Protein AF-E3M8N8-F1 (afdb_monomer_lite)

Foldseek 3Di:
DVVLVVLVVVDADLQLQVLLVVCVPPPLCVLCVCLQADDDDCPDPVVVVSQVSLVVNLQVNNVSNVHDDDDSVVSCVSNVHFGSVLVSLLSNLLVVVCPVVVVDDDPPVVQAWDADPDLQQRQQIDGRHPDCDHSCNVNNVVSCVLSVRPNDDDDSVRVSVSSVVRDDRD

Structure (mmCIF, N/CA/C/O backbone):
data_AF-E3M8N8-F1
#
_entry.id   AF-E3M8N8-F1
#
loop_
_atom_site.group_PDB
_atom_site.id
_atom_site.type_symbol
_atom_site.label_atom_id
_atom_site.label_alt_id
_atom_site.label_comp_id
_atom_site.label_asym_id
_atom_site.label_entity_id
_atom_site.label_seq_id
_atom_site.pdbx_PDB_ins_code
_atom_site.Cartn_x
_atom_site.Cartn_y
_atom_site.Cartn_z
_atom_site.occupancy
_atom_site.B_iso_or_equiv
_atom_site.auth_seq_id
_atom_site.auth_comp_id
_atom_site.auth_asym_id
_atom_site.auth_atom_id
_atom_site.pdbx_PDB_model_num
ATOM 1 N N . MET A 1 1 ? -17.623 12.405 7.135 1.00 52.00 1 MET A N 1
ATOM 2 C CA . MET A 1 1 ? -18.170 11.055 6.854 1.00 52.00 1 MET A CA 1
ATOM 3 C C . MET A 1 1 ? -19.273 10.718 7.848 1.00 52.00 1 MET A C 1
ATOM 5 O O . MET A 1 1 ? -18.977 10.531 9.023 1.00 52.00 1 MET A O 1
ATOM 9 N N . LYS A 1 2 ? -20.533 10.664 7.396 1.00 52.84 2 LYS A N 1
ATOM 10 C CA . LYS A 1 2 ? -21.707 10.352 8.237 1.00 52.84 2 LYS A CA 1
ATOM 11 C C . LYS A 1 2 ? -21.705 8.902 8.779 1.00 52.84 2 LYS A C 1
ATOM 13 O O . LYS A 1 2 ? -22.273 8.657 9.834 1.00 52.84 2 LYS A O 1
ATOM 18 N N . ASN A 1 3 ? -20.964 7.989 8.144 1.00 62.12 3 ASN A N 1
ATOM 19 C CA . ASN A 1 3 ? -20.987 6.554 8.469 1.00 62.12 3 ASN A CA 1
ATOM 20 C C . ASN A 1 3 ? -20.209 6.177 9.744 1.00 62.12 3 ASN A C 1
ATOM 22 O O . ASN A 1 3 ? -20.558 5.218 10.426 1.00 62.12 3 ASN A O 1
ATOM 26 N N . LEU A 1 4 ? -19.168 6.934 10.117 1.00 76.50 4 LEU A N 1
ATOM 27 C CA . LEU A 1 4 ? -18.311 6.575 11.257 1.00 76.50 4 LEU A CA 1
ATOM 28 C C . LEU A 1 4 ? -19.055 6.657 12.595 1.00 76.50 4 LEU A C 1
ATOM 30 O O . LEU A 1 4 ? -18.896 5.814 13.475 1.00 76.50 4 LEU A O 1
ATOM 34 N N . SER A 1 5 ? -19.864 7.704 12.752 1.00 76.44 5 SER A N 1
ATOM 35 C CA . SER A 1 5 ? -20.684 7.900 13.943 1.00 76.44 5 SER A CA 1
ATOM 36 C C . SER A 1 5 ? -21.809 6.876 14.021 1.00 76.44 5 SER A C 1
ATOM 38 O O . SER A 1 5 ? -22.163 6.491 15.127 1.00 76.44 5 SER A O 1
ATOM 40 N N . GLN A 1 6 ? -22.336 6.410 12.886 1.00 84.31 6 GLN A N 1
ATOM 41 C CA . GLN A 1 6 ? -23.338 5.348 12.847 1.00 84.31 6 GLN A CA 1
ATOM 42 C C . GLN A 1 6 ? -22.754 4.018 13.325 1.00 84.31 6 GLN A C 1
ATOM 44 O O . GLN A 1 6 ? -23.312 3.443 14.247 1.00 84.31 6 GLN A O 1
ATOM 49 N N . ILE A 1 7 ? -21.581 3.600 12.829 1.00 87.12 7 ILE A N 1
ATOM 50 C CA . ILE A 1 7 ? -20.910 2.367 13.296 1.00 87.12 7 ILE A CA 1
ATOM 51 C C . ILE A 1 7 ? -20.707 2.402 14.815 1.00 87.12 7 ILE A C 1
ATOM 53 O O . ILE A 1 7 ? -21.048 1.460 15.525 1.00 87.12 7 ILE A O 1
ATOM 57 N N . LEU A 1 8 ? -20.204 3.521 15.338 1.00 87.12 8 LEU A N 1
ATOM 58 C CA . LEU A 1 8 ? -20.023 3.680 16.779 1.00 87.12 8 LEU A CA 1
ATOM 59 C C . LEU A 1 8 ? -21.363 3.761 17.537 1.00 87.12 8 LEU A C 1
ATOM 61 O O . LEU A 1 8 ? -21.421 3.433 18.715 1.00 87.12 8 LEU A O 1
ATOM 65 N N . LYS A 1 9 ? -22.465 4.196 16.934 1.00 88.12 9 LYS A N 1
ATOM 66 C CA . LYS A 1 9 ? -23.778 4.154 17.600 1.00 88.12 9 LYS A CA 1
ATOM 67 C C . LYS A 1 9 ? -24.372 2.744 17.607 1.00 88.12 9 LYS A C 1
ATOM 69 O O . LYS A 1 9 ? -24.988 2.372 18.596 1.00 88.12 9 LYS A O 1
ATOM 74 N N . SER A 1 10 ? -24.159 1.976 16.543 1.00 91.31 10 SER A N 1
ATOM 75 C CA . SER A 1 10 ? -24.733 0.641 16.359 1.00 91.31 10 SER A CA 1
ATOM 76 C C . SER A 1 10 ? -24.041 -0.442 17.183 1.00 91.31 10 SER A C 1
ATOM 78 O O . SER A 1 10 ? -24.693 -1.394 17.593 1.00 91.31 10 SER A O 1
ATOM 80 N N . PHE A 1 11 ? -22.737 -0.308 17.443 1.00 90.62 11 PHE A N 1
ATOM 81 C CA . PHE A 1 11 ? -21.960 -1.332 18.143 1.00 90.62 11 PHE A CA 1
ATOM 82 C C . PHE A 1 11 ? -21.333 -0.799 19.438 1.00 90.62 11 PHE A C 1
ATOM 84 O O . PHE A 1 11 ? -20.730 0.280 19.464 1.00 90.62 11 PH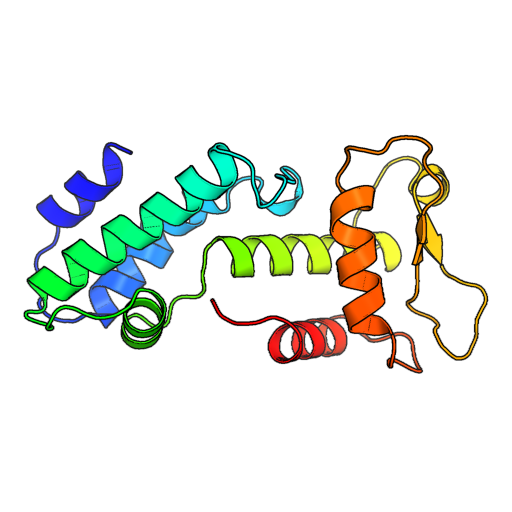E A O 1
ATOM 91 N N . LYS A 1 12 ? -21.430 -1.597 20.510 1.00 90.12 12 LYS A N 1
ATOM 92 C CA . LYS A 1 12 ? -20.829 -1.326 21.822 1.00 90.12 12 LYS A CA 1
ATOM 93 C C . LYS A 1 12 ? -19.945 -2.503 22.229 1.00 90.12 12 LYS A C 1
ATOM 95 O O . LYS A 1 12 ? -20.406 -3.631 22.326 1.00 90.12 12 LYS A O 1
ATOM 100 N N . SER A 1 13 ? -18.669 -2.224 22.456 1.00 92.38 13 SER A N 1
ATOM 101 C CA . SER A 1 13 ? -17.673 -3.185 22.933 1.00 92.38 13 SER A CA 1
ATOM 102 C C . SER A 1 13 ? -16.545 -2.437 23.639 1.00 92.38 13 SER A C 1
ATOM 104 O O . SER A 1 13 ? -16.317 -1.261 23.338 1.00 92.38 13 SER A O 1
ATOM 106 N N . ASN A 1 14 ? -15.834 -3.131 24.528 1.00 92.75 14 ASN A N 1
ATOM 107 C CA . ASN A 1 14 ? -14.601 -2.650 25.156 1.00 92.75 14 ASN A CA 1
ATOM 108 C C . ASN A 1 14 ? -13.346 -3.268 24.520 1.00 92.75 14 ASN A C 1
ATOM 110 O O . ASN A 1 14 ? -12.238 -2.921 24.908 1.00 92.75 14 ASN A O 1
ATOM 114 N N . ASN A 1 15 ? -13.492 -4.151 23.526 1.00 94.62 15 ASN A N 1
ATOM 115 C CA . ASN A 1 15 ? -12.369 -4.822 22.873 1.00 94.62 15 ASN A CA 1
ATOM 116 C C . ASN A 1 15 ? -11.846 -4.001 21.667 1.00 94.62 15 ASN A C 1
ATOM 118 O O . ASN A 1 15 ? -12.577 -3.840 20.683 1.00 94.62 15 ASN A O 1
ATOM 122 N N . PRO A 1 16 ? -10.585 -3.522 21.671 1.00 94.50 16 PRO A N 1
ATOM 123 C CA . PRO A 1 16 ? -9.999 -2.802 20.536 1.00 94.50 16 PRO A CA 1
ATOM 124 C C . PRO A 1 16 ? -9.950 -3.624 19.241 1.00 94.50 16 PRO A C 1
ATOM 126 O O . PRO A 1 16 ? -10.167 -3.077 18.156 1.00 94.50 16 PRO A O 1
ATOM 129 N N . ALA A 1 17 ? -9.723 -4.938 19.337 1.00 96.00 17 ALA A N 1
ATOM 130 C CA . ALA A 1 17 ? -9.658 -5.826 18.177 1.00 96.00 17 ALA A CA 1
ATOM 131 C C . ALA A 1 17 ? -11.001 -5.886 17.434 1.00 96.00 17 ALA A C 1
ATOM 133 O O . ALA A 1 17 ? -11.031 -5.885 16.203 1.00 96.00 17 ALA A O 1
ATOM 134 N N . PHE A 1 18 ? -12.118 -5.831 18.166 1.00 95.75 18 PHE A N 1
ATOM 135 C CA . PHE A 1 18 ? -13.455 -5.765 17.577 1.00 95.75 18 PHE A CA 1
ATOM 136 C C . PHE A 1 18 ? -13.650 -4.484 16.751 1.00 95.75 18 PHE A C 1
ATOM 138 O O . PHE A 1 18 ? -14.117 -4.534 15.615 1.00 95.75 18 PHE A O 1
ATOM 145 N N . TYR A 1 19 ? -13.21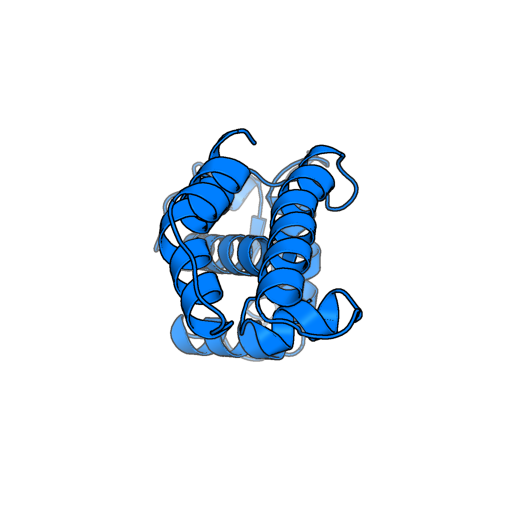4 -3.328 17.258 1.00 95.06 19 TYR A N 1
ATOM 146 C CA . TYR A 1 19 ? -13.272 -2.091 16.473 1.00 95.06 19 TYR A CA 1
ATOM 147 C C . TYR A 1 19 ? -12.286 -2.083 15.301 1.00 95.06 19 TYR A C 1
ATOM 149 O O . TYR A 1 19 ? -12.579 -1.472 14.271 1.00 95.06 19 TYR A O 1
ATOM 157 N N . SER A 1 20 ? -11.141 -2.758 15.416 1.00 96.00 20 SER A N 1
ATOM 158 C CA . SER A 1 20 ? -10.245 -2.962 14.275 1.00 96.00 20 SER A CA 1
ATOM 159 C C . SER A 1 20 ? -10.937 -3.750 13.164 1.00 96.00 20 SER A C 1
ATOM 161 O O . SER A 1 20 ? -10.929 -3.328 12.005 1.00 96.00 20 SER A O 1
ATOM 163 N N . PHE A 1 21 ? -11.623 -4.834 13.529 1.00 96.19 21 PHE A N 1
ATOM 164 C CA . PHE A 1 21 ? -12.423 -5.636 12.609 1.00 96.19 21 PHE A CA 1
ATOM 165 C C . PHE A 1 21 ? -13.528 -4.812 11.929 1.00 96.19 21 PHE A C 1
ATOM 167 O O . PHE A 1 21 ? -13.626 -4.817 10.700 1.00 96.19 21 PHE A O 1
ATOM 174 N N . LEU A 1 22 ? -14.302 -4.026 12.689 1.00 95.19 22 LEU A N 1
ATOM 175 C CA . LEU A 1 22 ? -15.343 -3.158 12.122 1.00 95.19 22 LEU A CA 1
ATOM 176 C C . LEU A 1 22 ? -14.777 -2.134 11.130 1.00 95.19 22 LEU A C 1
ATOM 178 O O . LEU A 1 22 ? -15.370 -1.895 10.078 1.00 95.19 22 LEU A O 1
ATOM 182 N N . PHE A 1 23 ? -13.619 -1.545 11.436 1.00 94.69 23 PHE A N 1
ATOM 183 C CA . PHE A 1 23 ? -12.976 -0.595 10.532 1.00 94.69 23 PHE A CA 1
ATOM 184 C C . PHE A 1 23 ? -12.568 -1.255 9.222 1.00 94.69 23 PHE A C 1
ATOM 186 O O . PHE A 1 23 ? -12.900 -0.745 8.152 1.00 94.69 23 PHE A O 1
ATOM 193 N N . LYS A 1 24 ? -11.873 -2.394 9.318 1.00 95.00 24 LYS A N 1
ATOM 194 C CA . LYS A 1 24 ? -11.393 -3.166 8.166 1.00 95.00 24 LYS A CA 1
ATOM 195 C C . LYS A 1 24 ? -12.543 -3.646 7.281 1.00 95.00 24 LYS A C 1
ATOM 197 O O . LYS A 1 24 ? -12.377 -3.691 6.071 1.00 95.00 24 LYS A O 1
ATOM 202 N N . THR A 1 25 ? -13.697 -3.940 7.875 1.00 94.31 25 THR A N 1
ATOM 203 C CA . THR A 1 25 ? -14.862 -4.474 7.158 1.00 94.31 25 THR A CA 1
ATOM 204 C C . THR A 1 25 ? -15.706 -3.378 6.504 1.00 94.31 25 THR A C 1
ATOM 206 O O . THR A 1 25 ? -16.067 -3.503 5.340 1.00 94.31 25 THR A O 1
ATOM 209 N N . TYR A 1 26 ? -16.010 -2.286 7.215 1.00 92.94 26 TYR A N 1
ATOM 210 C CA . TYR A 1 26 ? -17.005 -1.303 6.751 1.00 92.94 26 TYR A CA 1
ATOM 211 C C . TYR A 1 26 ? -16.421 0.012 6.241 1.00 92.94 26 TYR A C 1
ATOM 213 O O . TYR A 1 26 ? -17.025 0.671 5.398 1.00 92.94 26 TYR A O 1
ATOM 221 N N . VAL A 1 27 ? -15.285 0.449 6.785 1.00 92.81 27 VAL A N 1
ATOM 222 C CA . VAL A 1 27 ? -14.747 1.793 6.511 1.00 92.81 27 VAL A CA 1
ATOM 223 C C . VAL A 1 27 ? -13.594 1.723 5.526 1.00 92.81 27 VAL A C 1
ATOM 225 O O . VAL A 1 27 ? -13.534 2.505 4.579 1.00 92.81 27 VAL A O 1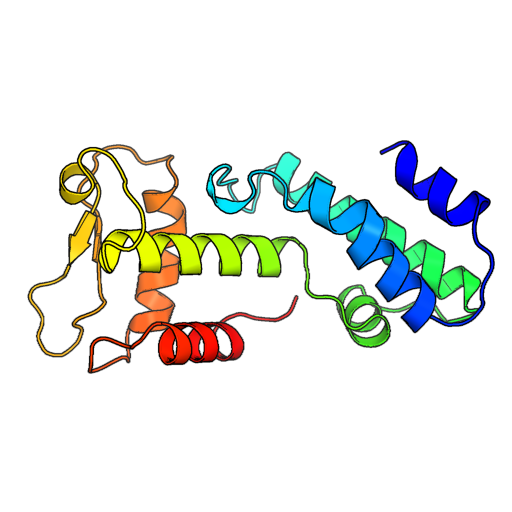
ATOM 228 N N . LEU A 1 28 ? -12.680 0.784 5.749 1.00 93.00 28 LEU A N 1
ATOM 229 C CA . LEU A 1 28 ? -11.457 0.658 4.978 1.00 93.00 28 LEU A CA 1
ATOM 230 C C . LEU A 1 28 ? -11.704 0.416 3.479 1.00 93.00 28 LEU A C 1
ATOM 232 O O . LEU A 1 28 ? -11.086 1.140 2.702 1.00 93.00 28 LEU A O 1
ATOM 236 N N . PRO A 1 29 ? -12.643 -0.452 3.040 1.00 92.44 29 PRO A N 1
ATOM 237 C CA . PRO A 1 29 ? -12.903 -0.644 1.611 1.00 92.44 29 PRO A CA 1
ATOM 238 C C . PRO A 1 29 ? -13.335 0.647 0.904 1.00 92.44 29 PRO A C 1
ATOM 240 O O . PRO A 1 29 ? -12.954 0.892 -0.235 1.00 92.44 29 PRO A O 1
ATOM 243 N N . ILE A 1 30 ? -14.072 1.518 1.603 1.00 91.12 30 ILE A N 1
ATOM 244 C CA . ILE A 1 30 ? -14.511 2.819 1.078 1.00 91.12 30 ILE A CA 1
ATOM 245 C C . ILE A 1 30 ? -13.319 3.774 0.937 1.00 91.12 30 ILE A C 1
ATOM 247 O O . ILE A 1 30 ? -13.210 4.488 -0.055 1.00 91.12 30 ILE A O 1
ATOM 251 N N . LEU A 1 31 ? -12.411 3.795 1.919 1.00 89.94 31 LEU A N 1
ATOM 252 C CA . LEU A 1 31 ? -11.214 4.647 1.885 1.00 89.94 31 LEU A CA 1
ATOM 253 C C . LEU A 1 31 ? -10.169 4.173 0.863 1.00 89.94 31 LEU A C 1
ATOM 255 O O . LEU A 1 31 ? -9.383 4.977 0.351 1.00 89.94 31 LEU A O 1
ATOM 259 N N . GLU A 1 32 ? -10.141 2.871 0.588 1.00 88.19 32 GLU A N 1
ATOM 260 C CA . GLU A 1 32 ? -9.235 2.248 -0.379 1.00 88.19 32 GLU A CA 1
ATOM 261 C C . GLU A 1 32 ? -9.812 2.179 -1.789 1.00 88.19 32 GLU A C 1
ATOM 263 O O . GLU A 1 32 ? -9.075 1.865 -2.731 1.00 88.19 32 GLU A O 1
ATOM 268 N N . TYR A 1 33 ? -11.088 2.530 -1.958 1.00 88.69 33 TYR A N 1
ATOM 269 C CA . TYR A 1 33 ? -11.713 2.603 -3.266 1.00 88.69 33 TYR A CA 1
ATOM 270 C C . TYR A 1 33 ? -10.906 3.510 -4.200 1.00 88.69 33 TYR A C 1
ATOM 272 O O . TYR A 1 33 ? -10.516 4.626 -3.843 1.00 88.69 33 TYR A O 1
ATOM 280 N N . ALA A 1 34 ? -10.611 2.987 -5.392 1.00 81.88 34 ALA A N 1
ATOM 281 C CA . ALA A 1 34 ? -9.788 3.630 -6.413 1.00 81.88 34 ALA A CA 1
ATOM 282 C C . ALA A 1 34 ? -8.395 4.100 -5.934 1.00 81.88 34 ALA A C 1
ATOM 284 O O . ALA A 1 34 ? -7.761 4.914 -6.603 1.00 81.88 34 ALA A O 1
ATOM 285 N N . SER A 1 35 ? -7.880 3.597 -4.804 1.00 84.44 35 SER A N 1
ATOM 286 C CA . SER A 1 35 ? -6.602 4.051 -4.226 1.00 84.44 35 SER A CA 1
ATOM 287 C C . SER A 1 35 ? -5.399 3.906 -5.153 1.00 84.44 35 SER A C 1
ATOM 289 O O . SER A 1 35 ? -4.475 4.717 -5.107 1.00 84.44 35 SER A O 1
ATOM 291 N N . VAL A 1 36 ? -5.453 2.891 -6.005 1.00 80.12 36 VAL A N 1
ATOM 292 C CA . VAL A 1 36 ? -4.431 2.550 -6.988 1.00 80.12 36 VAL A CA 1
ATOM 293 C C . VAL A 1 36 ? -4.382 3.553 -8.147 1.00 80.12 36 VAL A C 1
ATOM 295 O O . VAL A 1 36 ? -3.300 3.921 -8.588 1.00 80.12 36 VAL A O 1
ATOM 298 N N . ILE A 1 37 ? -5.545 4.021 -8.608 1.00 73.12 37 ILE A N 1
ATOM 299 C CA . ILE A 1 37 ? -5.675 4.936 -9.755 1.00 73.12 37 ILE A CA 1
ATOM 300 C C . ILE A 1 37 ? -5.546 6.390 -9.286 1.00 73.12 37 ILE A C 1
ATOM 302 O O . ILE A 1 37 ? -4.952 7.235 -9.950 1.00 73.12 37 ILE A O 1
ATOM 306 N N . PHE A 1 38 ? -6.089 6.686 -8.107 1.00 79.06 38 PHE A N 1
ATOM 307 C CA . PHE A 1 38 ? -6.162 8.033 -7.571 1.00 79.06 38 PHE A CA 1
ATOM 308 C C . PHE A 1 38 ? -4.912 8.372 -6.750 1.00 79.06 38 PHE A C 1
ATOM 310 O O . PHE A 1 38 ? -4.888 8.262 -5.516 1.00 79.06 38 PHE A O 1
ATOM 317 N N . CYS A 1 39 ? -3.850 8.763 -7.456 1.00 74.88 39 CYS A N 1
ATOM 318 C CA . CYS A 1 39 ? -2.617 9.241 -6.846 1.00 74.88 39 CYS A CA 1
ATOM 319 C C . CYS A 1 39 ? -2.781 10.683 -6.374 1.00 74.88 39 CYS A C 1
ATOM 321 O O . CYS A 1 39 ? -2.986 11.594 -7.166 1.00 74.88 39 CYS A O 1
ATOM 323 N N . LEU A 1 40 ? -2.698 10.877 -5.062 1.00 79.44 40 LEU A N 1
ATOM 324 C CA . LEU A 1 40 ? -2.750 12.188 -4.439 1.00 79.44 40 LEU A CA 1
ATOM 325 C C . LEU A 1 40 ? -1.366 12.554 -3.938 1.00 79.44 40 LEU A C 1
ATOM 327 O O . LEU A 1 40 ? -0.734 11.751 -3.248 1.00 79.44 40 LEU A O 1
ATOM 331 N N . ALA A 1 41 ? -0.947 13.794 -4.186 1.00 77.25 41 ALA A N 1
ATOM 332 C CA . ALA A 1 41 ? 0.221 14.340 -3.517 1.00 77.25 41 ALA A CA 1
ATOM 333 C C . ALA A 1 41 ? 0.051 14.193 -1.987 1.00 77.25 41 ALA A C 1
ATOM 335 O O . ALA A 1 41 ? -1.031 14.508 -1.462 1.00 77.25 41 ALA A O 1
ATOM 336 N N . PRO A 1 42 ? 1.084 13.752 -1.242 1.00 71.62 42 PRO A N 1
ATOM 337 C CA . PRO A 1 42 ? 0.993 13.562 0.207 1.00 71.62 42 PRO A CA 1
ATOM 338 C C . PRO A 1 42 ? 0.531 14.815 0.965 1.00 71.62 42 PRO A C 1
ATOM 340 O O . PRO A 1 42 ? -0.184 14.705 1.960 1.00 71.62 42 PRO A O 1
ATOM 343 N N . SER A 1 43 ? 0.892 15.998 0.462 1.00 79.38 43 SER A N 1
ATOM 344 C CA . SER A 1 43 ? 0.540 17.316 1.006 1.00 79.38 43 SER A CA 1
ATOM 345 C C . SER A 1 43 ? -0.900 17.761 0.710 1.00 79.38 43 SER A C 1
ATOM 347 O O . SER A 1 43 ? -1.402 18.698 1.346 1.00 79.38 43 SER A O 1
ATOM 349 N N . SER A 1 44 ? -1.595 17.090 -0.216 1.00 86.81 44 SER A N 1
ATOM 350 C CA . SER A 1 44 ? -2.946 17.473 -0.630 1.00 86.81 44 SER A CA 1
ATOM 351 C C . SER A 1 44 ? -3.933 17.454 0.544 1.00 86.81 44 SER A C 1
ATOM 353 O O . SER A 1 44 ? -3.864 16.624 1.459 1.00 86.81 44 SER A O 1
ATOM 355 N N . SER A 1 45 ? -4.891 18.382 0.520 1.00 89.06 45 SER A N 1
ATOM 356 C CA . SER A 1 45 ? -5.981 18.442 1.505 1.00 89.06 45 SER A CA 1
ATOM 357 C C . SER A 1 45 ? -6.779 17.140 1.550 1.00 89.06 45 SER A C 1
ATOM 359 O O . SER A 1 45 ? -7.166 16.692 2.628 1.00 89.06 45 SER A O 1
ATOM 361 N N . LEU A 1 46 ? -6.958 16.496 0.397 1.00 88.75 46 LEU A N 1
ATOM 362 C CA . LEU A 1 46 ? -7.692 15.246 0.275 1.00 88.75 46 LEU A CA 1
ATOM 363 C C . LEU A 1 46 ? -6.936 14.056 0.885 1.00 88.75 46 LEU A C 1
ATOM 365 O O . LEU A 1 46 ? -7.544 13.267 1.605 1.00 88.75 46 LEU A O 1
ATOM 369 N N . SER A 1 47 ? -5.612 13.971 0.699 1.00 87.81 47 SER A N 1
ATOM 370 C CA . SER A 1 47 ? -4.770 12.979 1.390 1.00 87.81 47 SER A CA 1
ATOM 371 C C . SER A 1 47 ? -4.906 13.109 2.914 1.00 87.81 47 SER A C 1
ATOM 373 O O . SER A 1 47 ? -5.179 12.133 3.620 1.00 87.81 47 SER A O 1
ATOM 375 N N . ARG A 1 48 ? -4.839 14.348 3.426 1.00 90.12 48 ARG A N 1
ATOM 376 C CA . ARG A 1 48 ? -5.041 14.642 4.855 1.00 90.12 48 ARG A CA 1
ATOM 377 C C . ARG A 1 48 ? -6.447 14.285 5.332 1.00 90.12 48 ARG A C 1
ATOM 379 O O . ARG A 1 48 ? -6.593 13.754 6.432 1.00 90.12 48 ARG A O 1
ATOM 386 N N . LEU A 1 49 ? -7.473 14.538 4.519 1.00 91.12 49 LEU A N 1
ATOM 387 C CA . LEU A 1 49 ? -8.859 14.195 4.835 1.00 91.12 49 LEU A CA 1
ATOM 388 C C . LEU A 1 49 ? -9.052 12.675 4.972 1.00 91.12 49 LEU A C 1
ATOM 390 O O . LEU A 1 49 ? -9.677 12.224 5.937 1.00 91.12 49 LEU A O 1
ATOM 394 N N . LEU A 1 50 ? -8.477 11.882 4.066 1.00 91.69 50 LEU A N 1
ATOM 395 C CA . LEU A 1 50 ? -8.529 10.418 4.133 1.00 91.69 50 LEU A CA 1
ATOM 396 C C . LEU A 1 50 ? -7.899 9.905 5.435 1.00 91.69 50 LEU A C 1
ATOM 398 O O . LEU A 1 50 ? -8.544 9.179 6.195 1.00 91.69 50 LEU A O 1
ATOM 402 N N . GLU A 1 51 ? -6.689 10.366 5.756 1.00 93.50 51 GLU A N 1
ATOM 403 C CA . GLU A 1 51 ? -5.986 9.983 6.987 1.00 93.50 51 GLU A CA 1
ATOM 404 C C . GLU A 1 51 ? -6.730 10.460 8.252 1.00 93.50 51 GLU A C 1
ATOM 406 O O . GLU A 1 51 ? -6.780 9.758 9.267 1.00 93.50 51 GLU A O 1
ATOM 411 N N . SER A 1 52 ? -7.372 11.635 8.198 1.00 93.00 52 SER A N 1
ATOM 412 C CA . SER A 1 52 ? -8.144 12.192 9.321 1.00 93.00 52 SER A CA 1
ATOM 413 C C . SER A 1 52 ? -9.299 11.288 9.765 1.00 93.00 52 SER A C 1
ATOM 415 O O . SER A 1 52 ? -9.656 11.267 10.949 1.00 93.00 52 SER A O 1
ATOM 417 N N . THR A 1 53 ? -9.847 10.493 8.840 1.00 93.25 53 THR A N 1
ATOM 418 C CA . THR A 1 53 ? -10.919 9.537 9.132 1.00 93.25 53 THR A CA 1
ATOM 419 C C . THR A 1 53 ? -10.426 8.458 10.085 1.00 93.25 53 THR A C 1
ATOM 421 O O . THR A 1 53 ? -11.040 8.234 11.132 1.00 93.25 53 THR A O 1
ATOM 424 N N . LEU A 1 54 ? -9.282 7.842 9.774 1.00 94.69 54 LEU A N 1
ATOM 425 C CA . LEU A 1 54 ? -8.656 6.839 10.633 1.00 94.69 54 LEU A CA 1
ATOM 426 C C . LEU A 1 54 ? -8.191 7.456 11.960 1.00 94.69 54 LEU A C 1
ATOM 428 O O . LEU A 1 54 ? -8.439 6.880 13.019 1.00 94.69 54 LEU A O 1
ATOM 432 N N . ARG A 1 55 ? -7.618 8.669 11.936 1.00 94.81 55 ARG A N 1
ATOM 433 C CA . ARG A 1 55 ? -7.235 9.411 13.156 1.00 94.81 55 ARG A CA 1
ATOM 434 C C . ARG A 1 55 ? -8.411 9.648 14.096 1.00 94.81 55 ARG A C 1
ATOM 436 O O . ARG A 1 55 ? -8.255 9.516 15.312 1.00 94.81 55 ARG A O 1
ATOM 443 N N . THR A 1 56 ? -9.568 10.014 13.550 1.00 94.25 56 THR A N 1
ATOM 444 C CA . THR A 1 56 ? -10.787 10.253 14.331 1.00 94.25 56 THR A CA 1
ATOM 445 C C . THR A 1 56 ? -11.354 8.944 14.861 1.00 94.25 56 THR A C 1
ATOM 447 O O . THR A 1 56 ? -11.728 8.872 16.033 1.00 94.25 56 THR A O 1
ATOM 450 N N . TYR A 1 57 ? -11.392 7.910 14.019 1.00 94.31 57 TYR A N 1
ATOM 451 C CA . TYR A 1 57 ? -11.884 6.591 14.396 1.00 94.31 57 TYR A CA 1
ATOM 452 C C . TYR A 1 57 ? -11.084 6.000 15.548 1.00 94.31 57 TYR A C 1
ATOM 454 O O . TYR A 1 57 ? -11.658 5.720 16.597 1.00 94.31 57 TYR A O 1
ATOM 462 N N . SER A 1 58 ? -9.761 5.907 15.390 1.00 95.31 58 SER A N 1
ATOM 463 C CA . SER A 1 58 ? -8.888 5.290 16.387 1.00 95.31 58 SER A CA 1
ATOM 464 C C . SER A 1 58 ? -8.915 6.022 17.724 1.00 95.31 58 SER A C 1
ATOM 466 O O . SER A 1 58 ? -8.799 5.396 18.769 1.00 95.31 58 SER A O 1
ATOM 468 N N . ARG A 1 59 ? -9.112 7.350 17.724 1.00 94.44 59 ARG A N 1
ATOM 469 C CA . ARG A 1 59 ? -9.285 8.117 18.968 1.00 94.44 59 ARG A CA 1
ATOM 470 C C . ARG A 1 59 ? -10.563 7.694 19.683 1.00 94.44 59 ARG A C 1
ATOM 472 O O . ARG A 1 59 ? -10.528 7.377 20.865 1.00 94.44 59 ARG A O 1
ATOM 479 N N . LYS A 1 60 ? -11.690 7.717 18.968 1.00 93.19 60 LYS A N 1
ATOM 480 C CA . LYS A 1 60 ? -13.015 7.482 19.555 1.00 93.19 60 LYS A CA 1
ATOM 481 C C . LYS A 1 60 ? -13.196 6.041 20.025 1.00 93.19 60 LYS A C 1
ATOM 483 O O . LYS A 1 60 ? -13.837 5.823 21.047 1.00 93.19 60 LYS A O 1
ATOM 488 N N . THR A 1 61 ? -12.659 5.067 19.294 1.00 93.62 61 THR A N 1
ATOM 489 C CA . THR A 1 61 ? -12.778 3.650 19.663 1.00 93.62 61 THR A CA 1
ATOM 490 C C . THR A 1 61 ? -11.959 3.324 20.899 1.00 93.62 61 THR A C 1
ATOM 492 O O . THR A 1 61 ? -12.495 2.734 21.829 1.00 93.62 61 THR A O 1
ATOM 495 N N . LEU A 1 62 ? -10.705 3.778 20.967 1.00 94.56 62 LEU A N 1
ATOM 496 C CA . LEU A 1 62 ? -9.845 3.512 22.122 1.00 94.56 62 LEU A CA 1
ATOM 497 C C . LEU A 1 62 ? -10.340 4.221 23.389 1.00 94.56 62 LEU A C 1
ATOM 499 O O . LEU A 1 62 ? -10.325 3.617 24.456 1.00 94.56 62 LEU A O 1
ATOM 503 N N . GLN A 1 63 ? -10.890 5.435 23.265 1.00 92.69 63 GLN A N 1
ATOM 504 C CA . GLN A 1 63 ? -11.572 6.105 24.381 1.00 92.69 63 GLN A CA 1
ATOM 505 C C . GLN A 1 63 ? -12.739 5.276 24.931 1.00 92.69 63 GLN A C 1
ATOM 507 O O . GLN A 1 63 ? -12.927 5.206 26.139 1.00 92.69 63 GLN A O 1
ATOM 512 N N . ARG A 1 64 ? -13.508 4.612 24.062 1.00 91.38 64 ARG A N 1
ATOM 513 C CA . ARG A 1 64 ? -14.597 3.720 24.491 1.00 91.38 64 ARG A CA 1
ATOM 514 C C . ARG A 1 64 ? -14.119 2.412 25.096 1.00 91.38 64 ARG A C 1
ATOM 516 O O . ARG A 1 64 ? -14.823 1.842 25.915 1.00 91.38 64 ARG A O 1
ATOM 523 N N . CYS A 1 65 ? -12.939 1.954 24.703 1.00 93.31 65 CYS A N 1
ATOM 524 C CA . CYS A 1 65 ? -12.255 0.833 25.335 1.00 93.31 65 CYS A CA 1
ATOM 525 C C . CYS A 1 65 ? -11.595 1.217 26.672 1.00 93.31 65 CYS A C 1
ATOM 527 O O . CYS A 1 65 ? -10.867 0.400 27.221 1.00 93.31 65 CYS A O 1
ATOM 529 N N . ASN A 1 66 ? -11.814 2.437 27.187 1.00 93.44 66 ASN A N 1
ATOM 530 C CA . ASN A 1 66 ? -11.170 2.973 28.391 1.00 93.44 66 ASN A CA 1
ATOM 531 C C . ASN A 1 66 ? -9.632 2.983 28.319 1.00 93.44 66 ASN A C 1
ATOM 533 O O . ASN A 1 66 ? -8.952 2.880 29.336 1.00 93.44 66 ASN A O 1
ATOM 537 N N . ILE A 1 67 ? -9.073 3.120 27.115 1.00 92.25 67 ILE A N 1
ATOM 538 C CA . ILE A 1 67 ? -7.629 3.235 26.913 1.00 92.25 67 ILE A CA 1
ATOM 539 C C . ILE A 1 67 ? -7.238 4.713 26.977 1.00 92.25 67 ILE A C 1
ATOM 541 O O . ILE A 1 67 ? -7.880 5.570 26.360 1.00 92.25 67 ILE A O 1
ATOM 545 N N . ALA A 1 68 ? -6.169 5.001 27.723 1.00 90.00 68 ALA A N 1
ATOM 546 C CA . ALA A 1 68 ? -5.650 6.349 27.912 1.00 90.00 68 ALA A CA 1
ATOM 547 C C . ALA A 1 68 ? -5.267 7.027 26.585 1.00 90.00 68 ALA A C 1
ATOM 549 O O . ALA A 1 68 ? -5.014 6.390 25.555 1.00 90.00 68 ALA A O 1
ATOM 550 N N . PHE A 1 69 ? -5.216 8.360 26.613 1.00 86.00 69 PHE A N 1
ATOM 551 C CA . PHE A 1 69 ? -4.785 9.134 25.458 1.00 86.00 69 PHE A CA 1
ATOM 552 C C . PHE A 1 69 ? -3.361 8.744 25.044 1.00 86.00 69 PHE A C 1
ATOM 554 O O . PHE A 1 69 ? -2.459 8.662 25.870 1.00 86.00 69 PHE A O 1
ATOM 561 N N . SER A 1 70 ? -3.166 8.526 23.746 1.00 90.62 70 SER A N 1
ATOM 562 C CA . SER A 1 70 ? -1.889 8.103 23.182 1.00 90.62 70 SER A CA 1
ATOM 563 C C . SER A 1 70 ? -1.651 8.688 21.791 1.00 90.62 70 SER A C 1
ATOM 565 O O . SER A 1 70 ? -2.570 9.172 21.109 1.00 90.62 70 SER A O 1
ATOM 567 N N . SER A 1 71 ? -0.385 8.654 21.368 1.00 94.81 71 SER A N 1
ATOM 568 C CA . SER A 1 71 ? 0.044 9.140 20.057 1.00 94.81 71 SER A CA 1
ATOM 569 C C . SER A 1 71 ? -0.687 8.410 18.925 1.00 94.81 71 SER A C 1
ATOM 571 O O . SER A 1 71 ? -1.191 7.300 19.087 1.00 94.81 71 SER A O 1
ATOM 573 N N . TYR A 1 72 ? -0.779 9.030 17.745 1.00 95.12 72 TYR A N 1
ATOM 574 C CA . TYR A 1 72 ? -1.456 8.387 16.615 1.00 95.12 72 TYR A CA 1
ATOM 575 C C . TYR A 1 72 ? -0.816 7.047 16.226 1.00 95.12 72 TYR A C 1
ATOM 577 O O . TYR A 1 72 ? -1.544 6.081 16.027 1.00 95.12 72 TYR A O 1
ATOM 585 N N . SER A 1 73 ? 0.519 6.991 16.199 1.00 94.50 73 SER A N 1
ATOM 586 C CA . SER A 1 73 ? 1.293 5.768 15.955 1.00 94.50 73 SER A CA 1
ATOM 587 C C . SER A 1 73 ? 0.890 4.658 16.923 1.00 94.50 73 SER A C 1
ATOM 589 O O . SER A 1 73 ? 0.460 3.589 16.503 1.00 94.50 73 SER A O 1
ATOM 591 N N . HIS A 1 74 ? 0.894 4.959 18.224 1.00 94.69 74 HIS A N 1
ATOM 592 C CA . HIS A 1 74 ? 0.566 3.974 19.248 1.00 94.69 74 HIS A CA 1
ATOM 593 C C . HIS A 1 74 ? -0.884 3.483 19.150 1.00 94.69 74 HIS A C 1
ATOM 595 O O . HIS A 1 74 ? -1.170 2.295 19.274 1.00 94.69 74 HIS A O 1
ATOM 601 N N . ARG A 1 75 ? -1.827 4.378 18.830 1.00 96.00 75 ARG A N 1
ATOM 602 C CA . ARG A 1 75 ? -3.224 3.986 18.586 1.00 96.00 75 ARG A CA 1
ATOM 603 C C . ARG A 1 75 ? -3.364 3.006 17.421 1.00 96.00 75 ARG A C 1
ATOM 605 O O . ARG A 1 75 ? -4.229 2.134 17.461 1.00 96.00 75 ARG A O 1
ATOM 612 N N . LEU A 1 76 ? -2.551 3.155 16.377 1.00 96.12 76 LEU A N 1
ATOM 613 C CA . LEU A 1 76 ? -2.548 2.239 15.240 1.00 96.12 76 LEU A CA 1
ATOM 614 C C . LEU A 1 76 ? -1.902 0.886 15.573 1.00 96.12 76 LEU A C 1
ATOM 616 O O . LEU A 1 76 ? -2.391 -0.136 15.090 1.00 96.12 76 LEU A O 1
ATOM 620 N N . GLU A 1 77 ? -0.879 0.863 16.432 1.00 95.06 77 GLU A N 1
ATOM 621 C CA . GLU A 1 77 ? -0.298 -0.371 16.987 1.00 95.06 77 GLU A CA 1
ATOM 622 C C . GLU A 1 77 ? -1.341 -1.158 17.782 1.00 95.06 77 GLU A C 1
ATOM 624 O O . GLU A 1 77 ? -1.607 -2.317 17.462 1.00 95.06 77 GLU A O 1
ATOM 629 N N . LEU A 1 78 ? -2.010 -0.497 18.734 1.00 94.94 78 LEU A N 1
ATOM 630 C CA . LEU A 1 78 ? -3.061 -1.092 19.569 1.00 94.94 78 LEU A CA 1
ATOM 631 C C . LEU A 1 78 ? -4.213 -1.676 18.743 1.00 94.94 78 LEU A C 1
ATOM 633 O O . LEU A 1 78 ? -4.770 -2.716 19.081 1.00 94.94 78 LEU A O 1
ATOM 637 N N . LEU A 1 79 ? -4.576 -1.011 17.645 1.00 95.00 79 LEU A N 1
ATOM 638 C CA . LEU A 1 79 ? -5.619 -1.491 16.738 1.00 95.00 79 LEU A CA 1
ATOM 639 C C . LEU A 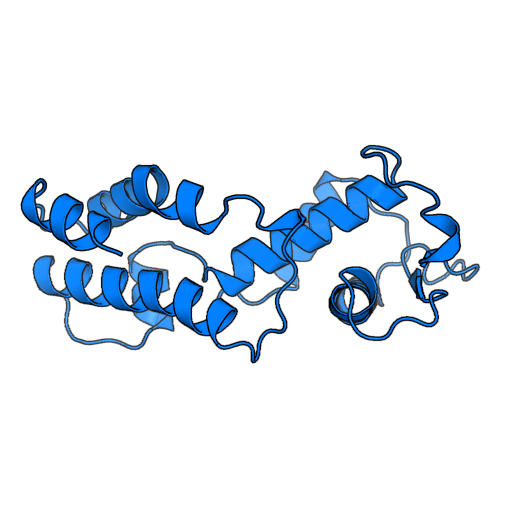1 79 ? -5.093 -2.469 15.681 1.00 95.00 79 LEU A C 1
ATOM 641 O O . LEU A 1 79 ? -5.894 -3.038 14.939 1.00 95.00 79 LEU A O 1
ATOM 645 N N . SER A 1 80 ? -3.780 -2.675 15.571 1.00 95.06 80 SER A N 1
ATOM 646 C CA . SER A 1 80 ? -3.159 -3.453 14.494 1.00 95.06 80 SER A CA 1
ATOM 647 C C . SER A 1 80 ? -3.639 -3.020 13.096 1.00 95.06 80 SER A C 1
ATOM 649 O O . SER A 1 80 ? -4.079 -3.836 12.272 1.00 95.06 80 SER A O 1
ATOM 651 N N . ILE A 1 81 ? -3.588 -1.709 12.840 1.00 95.00 81 ILE A N 1
ATOM 652 C CA . ILE A 1 81 ? -3.969 -1.063 11.573 1.00 95.00 81 ILE A CA 1
ATOM 653 C C . ILE A 1 81 ? -2.760 -0.294 11.018 1.00 95.00 81 ILE A C 1
ATOM 655 O O . ILE A 1 81 ? -1.993 0.296 11.766 1.00 95.00 81 ILE A O 1
ATOM 659 N N . TYR A 1 82 ? -2.578 -0.312 9.700 1.00 95.25 82 TYR A N 1
ATOM 660 C CA . TYR A 1 82 ? -1.595 0.523 8.999 1.00 95.25 82 TYR A CA 1
ATOM 661 C C . TYR A 1 82 ? -2.204 1.888 8.659 1.00 95.25 82 TYR A C 1
ATOM 663 O O . TYR A 1 82 ? -3.416 1.965 8.438 1.00 95.25 82 TYR A O 1
ATOM 671 N N . SER A 1 83 ? -1.391 2.947 8.561 1.00 94.56 83 SER A N 1
ATOM 672 C CA . SER A 1 83 ? -1.902 4.256 8.120 1.00 94.56 83 SER A CA 1
ATOM 673 C C . SER A 1 83 ? -2.549 4.163 6.730 1.00 94.56 83 SER A C 1
ATOM 675 O O . SER A 1 83 ? -2.178 3.312 5.912 1.00 94.56 83 SER A O 1
ATOM 677 N N . ILE A 1 84 ? -3.530 5.027 6.440 1.00 93.06 84 ILE A N 1
ATOM 678 C CA . ILE A 1 84 ? -4.176 5.029 5.114 1.00 93.06 84 ILE A CA 1
ATOM 679 C C . ILE A 1 84 ? -3.133 5.381 4.057 1.00 93.06 84 ILE A C 1
ATOM 681 O O . ILE A 1 84 ? -3.069 4.735 3.011 1.00 93.06 84 ILE A O 1
ATOM 685 N N . ARG A 1 85 ? -2.250 6.332 4.371 1.00 90.75 85 ARG A N 1
ATOM 686 C CA . ARG A 1 85 ? -1.084 6.667 3.549 1.00 90.75 85 ARG A CA 1
ATOM 687 C C . ARG A 1 85 ? -0.219 5.443 3.222 1.00 90.75 85 ARG A C 1
ATOM 689 O O . ARG A 1 85 ? 0.053 5.218 2.045 1.00 90.75 85 ARG A O 1
ATOM 696 N N . HIS A 1 86 ? 0.180 4.650 4.221 1.00 93.25 86 HIS A N 1
ATOM 697 C CA . HIS A 1 86 ? 0.980 3.438 4.004 1.00 93.25 86 HIS A CA 1
ATOM 698 C C . HIS A 1 86 ? 0.274 2.468 3.053 1.00 93.25 86 HIS A C 1
ATOM 700 O O . HIS A 1 86 ? 0.856 2.008 2.072 1.00 93.25 86 HIS A O 1
ATOM 706 N N . ARG A 1 87 ? -1.002 2.172 3.324 1.00 93.25 87 ARG A N 1
ATOM 707 C CA . ARG A 1 87 ? -1.763 1.176 2.557 1.00 93.25 87 ARG A CA 1
ATOM 708 C C . ARG A 1 87 ? -1.942 1.588 1.098 1.00 93.25 87 ARG A C 1
ATOM 710 O O . ARG A 1 87 ? -1.736 0.768 0.206 1.00 93.25 87 ARG A O 1
ATOM 717 N N . ARG A 1 88 ? -2.244 2.866 0.852 1.00 91.88 88 ARG A N 1
ATOM 718 C CA . ARG A 1 88 ? -2.359 3.417 -0.506 1.00 91.88 88 ARG A CA 1
ATOM 719 C C . ARG A 1 88 ? -1.025 3.369 -1.248 1.00 91.88 88 ARG A C 1
ATOM 721 O O . ARG A 1 88 ? -1.000 2.907 -2.382 1.00 91.88 88 ARG A O 1
ATOM 728 N N . LEU A 1 89 ? 0.072 3.765 -0.598 1.00 92.00 89 LEU A N 1
ATOM 729 C CA . LEU A 1 89 ? 1.404 3.706 -1.203 1.00 92.00 89 LEU A CA 1
ATOM 730 C C . LEU A 1 89 ? 1.796 2.266 -1.569 1.00 92.00 89 LEU A C 1
ATOM 732 O O . LEU A 1 89 ? 2.225 2.023 -2.696 1.00 92.00 89 LEU A O 1
ATOM 736 N N . LYS A 1 90 ? 1.586 1.301 -0.660 1.00 94.12 90 LYS A N 1
ATOM 737 C CA . LYS A 1 90 ? 1.833 -0.125 -0.938 1.00 94.12 90 LYS A CA 1
ATOM 738 C C . LYS A 1 90 ? 1.012 -0.595 -2.145 1.00 94.12 90 LYS A C 1
ATOM 740 O O . LYS A 1 90 ? 1.565 -1.208 -3.053 1.00 94.12 90 LYS A O 1
ATOM 745 N N . ALA A 1 91 ? -0.279 -0.262 -2.200 1.00 92.94 91 ALA A N 1
ATOM 746 C CA . ALA A 1 91 ? -1.150 -0.637 -3.316 1.00 92.94 91 ALA A CA 1
ATOM 747 C C . ALA A 1 91 ? -0.692 -0.040 -4.661 1.00 92.94 91 ALA A C 1
ATOM 749 O O . ALA A 1 91 ? -0.707 -0.731 -5.679 1.00 92.94 91 ALA A O 1
ATOM 750 N N . GLN A 1 92 ? -0.244 1.218 -4.667 1.00 93.50 92 GLN A N 1
ATOM 751 C CA . GLN A 1 92 ? 0.278 1.895 -5.858 1.00 93.50 92 GLN A CA 1
ATOM 752 C C . GLN A 1 92 ? 1.586 1.266 -6.352 1.00 93.50 92 GLN A C 1
ATOM 754 O O . GLN A 1 92 ? 1.725 1.005 -7.545 1.00 93.50 92 GLN A O 1
ATOM 759 N N . LEU A 1 93 ? 2.518 0.955 -5.446 1.00 94.81 93 LEU A N 1
ATOM 760 C CA . LEU A 1 93 ? 3.779 0.288 -5.788 1.00 94.81 93 LEU A CA 1
ATOM 761 C C . LEU A 1 93 ? 3.549 -1.132 -6.321 1.00 94.81 93 LEU A C 1
ATOM 763 O O . LEU A 1 93 ? 4.137 -1.511 -7.331 1.00 94.81 93 LEU A O 1
ATOM 767 N N . LEU A 1 94 ? 2.644 -1.898 -5.704 1.00 95.25 94 LEU A N 1
ATOM 768 C CA . LEU A 1 94 ? 2.246 -3.216 -6.212 1.00 95.25 94 LEU A CA 1
ATOM 769 C C . LEU A 1 94 ? 1.598 -3.125 -7.598 1.00 95.25 94 LEU A C 1
ATOM 771 O O . LEU A 1 94 ? 1.795 -4.004 -8.434 1.00 95.25 94 LEU A O 1
ATOM 775 N N . HIS A 1 95 ? 0.829 -2.073 -7.870 1.00 93.88 95 HIS A N 1
ATOM 776 C CA . HIS A 1 95 ? 0.238 -1.882 -9.190 1.00 93.88 95 HIS A CA 1
ATOM 777 C C . HIS A 1 95 ? 1.274 -1.503 -10.249 1.00 93.88 95 HIS A C 1
ATOM 779 O O . HIS A 1 95 ? 1.246 -2.054 -11.347 1.00 93.88 95 HIS A O 1
ATOM 785 N N . LEU A 1 96 ? 2.235 -0.643 -9.897 1.00 94.81 96 LEU A N 1
ATOM 786 C CA . LEU A 1 96 ? 3.372 -0.336 -10.760 1.00 94.81 96 LEU A CA 1
ATOM 787 C C . LEU A 1 96 ? 4.161 -1.607 -11.106 1.00 94.81 96 LEU A C 1
ATOM 789 O O . LEU A 1 96 ? 4.469 -1.828 -12.275 1.00 94.81 96 LEU A O 1
ATOM 793 N N . TYR A 1 97 ? 4.398 -2.490 -10.130 1.00 96.25 97 TYR A N 1
ATOM 794 C CA . TYR A 1 97 ? 5.003 -3.799 -10.390 1.00 96.25 97 TYR A CA 1
ATOM 795 C C . TYR A 1 97 ? 4.200 -4.599 -11.425 1.00 96.25 97 TYR A C 1
ATOM 797 O O . TYR A 1 97 ? 4.774 -5.133 -12.371 1.00 96.25 97 TYR A O 1
ATOM 805 N N . LYS A 1 98 ? 2.866 -4.648 -11.294 1.00 95.25 98 LYS A N 1
ATOM 806 C CA . LYS A 1 98 ? 2.002 -5.364 -12.247 1.00 95.25 98 LYS A CA 1
ATOM 807 C C . LYS A 1 98 ? 2.082 -4.799 -13.665 1.00 95.25 98 LYS A C 1
ATOM 809 O O . LYS A 1 98 ? 2.032 -5.587 -14.604 1.00 95.25 98 LYS A O 1
ATOM 814 N N . PHE A 1 99 ? 2.224 -3.483 -13.829 1.00 94.56 99 PHE A N 1
ATOM 815 C CA . PHE A 1 99 ? 2.445 -2.881 -15.148 1.00 94.56 99 PHE A CA 1
ATOM 816 C C . PHE A 1 99 ? 3.756 -3.356 -15.777 1.00 94.56 99 PHE A C 1
ATOM 818 O O . PHE A 1 99 ? 3.768 -3.767 -16.933 1.00 94.56 99 PHE A O 1
ATOM 825 N N . ILE A 1 100 ? 4.845 -3.353 -15.006 1.00 94.12 100 ILE A N 1
ATOM 826 C CA . ILE A 1 100 ? 6.178 -3.753 -15.487 1.00 94.12 100 ILE A CA 1
ATOM 827 C C . ILE A 1 100 ? 6.221 -5.250 -15.803 1.00 94.12 100 ILE A C 1
ATOM 829 O O . ILE A 1 100 ? 6.789 -5.654 -16.811 1.00 94.12 100 ILE A O 1
ATOM 833 N N . ALA A 1 101 ? 5.601 -6.073 -14.956 1.00 93.81 101 ALA A N 1
ATOM 834 C CA . ALA A 1 101 ? 5.546 -7.523 -15.119 1.00 93.81 101 ALA A CA 1
ATOM 835 C C . ALA A 1 101 ? 4.534 -7.987 -16.187 1.00 93.81 101 ALA A C 1
ATOM 837 O O . ALA A 1 101 ? 4.367 -9.188 -16.381 1.00 93.81 101 ALA A O 1
ATOM 838 N N . GLY A 1 102 ? 3.812 -7.069 -16.844 1.00 92.75 102 GLY A N 1
ATOM 839 C CA . GLY A 1 102 ? 2.792 -7.401 -17.845 1.00 92.75 102 GLY A CA 1
ATOM 840 C C . GLY A 1 102 ? 1.510 -8.025 -17.275 1.00 92.75 102 GLY A C 1
ATOM 841 O O . GLY A 1 102 ? 0.654 -8.473 -18.030 1.00 92.75 102 GLY A O 1
ATOM 842 N N . ALA A 1 103 ? 1.341 -8.030 -15.950 1.00 94.25 103 ALA A N 1
ATOM 843 C CA . ALA A 1 103 ? 0.167 -8.573 -15.263 1.00 94.25 103 ALA A CA 1
ATOM 844 C C . ALA A 1 103 ? -1.017 -7.586 -15.203 1.00 94.25 103 ALA A C 1
ATOM 846 O O . ALA A 1 103 ? -2.087 -7.904 -14.682 1.00 94.25 103 ALA A O 1
ATOM 847 N N . SER A 1 104 ? -0.838 -6.348 -15.663 1.00 93.31 104 SER A N 1
ATOM 848 C CA . SER A 1 104 ? -1.902 -5.349 -15.790 1.00 93.31 104 SER A CA 1
ATOM 849 C C . SER A 1 104 ? -1.637 -4.466 -17.002 1.00 93.31 104 SER A C 1
ATOM 851 O O . SER A 1 104 ? -0.500 -4.073 -17.250 1.00 93.31 104 SER A O 1
ATOM 853 N N . HIS A 1 105 ? -2.688 -4.150 -17.756 1.00 91.06 105 HIS A N 1
ATOM 854 C CA . HIS A 1 105 ? -2.573 -3.321 -18.949 1.00 91.06 105 HIS A CA 1
ATOM 855 C C . HIS A 1 105 ? -2.534 -1.831 -18.587 1.00 91.06 105 HIS A C 1
ATOM 857 O O . HIS A 1 105 ? -3.372 -1.350 -17.824 1.00 91.06 105 HIS A O 1
ATOM 863 N N . PHE A 1 106 ? -1.592 -1.101 -19.183 1.00 89.94 106 PHE A N 1
ATOM 864 C CA . PHE A 1 106 ? -1.566 0.357 -19.199 1.00 89.94 106 PHE A CA 1
ATOM 865 C C . PHE A 1 106 ? -1.276 0.827 -20.634 1.00 89.94 106 PHE A C 1
ATOM 867 O O . PHE A 1 106 ? -0.252 0.421 -21.197 1.00 89.94 106 PHE A O 1
ATOM 874 N N . PRO A 1 107 ? -2.137 1.663 -21.243 1.00 90.56 107 PRO A N 1
ATOM 875 C CA . PRO A 1 107 ? -1.935 2.131 -22.610 1.00 90.56 107 PRO A CA 1
ATOM 876 C C . PRO A 1 107 ? -0.610 2.883 -22.762 1.00 90.56 107 PRO A C 1
ATOM 878 O O . PRO A 1 107 ? -0.339 3.826 -22.023 1.00 90.56 107 PRO A O 1
ATOM 881 N N . ASN A 1 108 ? 0.210 2.482 -23.737 1.00 89.56 108 ASN A N 1
ATOM 882 C CA . ASN A 1 108 ? 1.487 3.128 -24.054 1.00 89.56 108 ASN A CA 1
ATOM 883 C C . ASN A 1 108 ? 2.427 3.303 -22.843 1.00 89.56 108 ASN A C 1
ATOM 885 O O . ASN A 1 108 ? 3.082 4.329 -22.720 1.00 89.56 108 ASN A O 1
ATOM 889 N N . LEU A 1 109 ? 2.547 2.310 -21.951 1.00 92.31 109 LEU A N 1
ATOM 890 C CA . LEU A 1 109 ? 3.422 2.393 -20.764 1.00 92.31 109 LEU A CA 1
ATOM 891 C C . LEU A 1 109 ? 4.842 2.910 -21.076 1.00 92.31 109 LEU A C 1
ATOM 893 O O . LEU A 1 109 ? 5.377 3.743 -20.343 1.00 92.31 109 LEU A O 1
ATOM 897 N N . ASN A 1 110 ? 5.402 2.481 -22.210 1.00 91.88 110 ASN A N 1
ATOM 898 C CA . ASN A 1 110 ? 6.734 2.862 -22.684 1.00 91.88 110 ASN A CA 1
ATOM 899 C C . ASN A 1 110 ? 6.888 4.358 -23.024 1.00 91.88 110 ASN A C 1
ATOM 901 O O . ASN A 1 110 ? 8.017 4.825 -23.145 1.00 91.88 110 ASN A O 1
ATOM 905 N N . SER A 1 111 ? 5.800 5.125 -23.171 1.00 92.06 111 SER A N 1
ATOM 906 C CA . SER A 1 111 ? 5.874 6.589 -23.308 1.00 92.06 111 SER A CA 1
ATOM 907 C C . SER A 1 111 ? 6.009 7.307 -21.964 1.00 92.06 111 SER A C 1
ATOM 909 O O . SER A 1 111 ? 6.335 8.491 -21.930 1.00 92.06 111 SER A O 1
ATOM 911 N N . PHE A 1 112 ? 5.745 6.616 -20.851 1.00 92.56 112 PHE A N 1
ATOM 912 C CA . PHE A 1 112 ? 5.818 7.181 -19.503 1.00 92.56 112 PHE A CA 1
ATOM 913 C C . PHE A 1 112 ? 7.049 6.706 -18.746 1.00 92.56 112 PHE A C 1
ATOM 915 O O . PHE A 1 112 ? 7.702 7.512 -18.079 1.00 92.56 112 PHE A O 1
ATOM 922 N N . ILE A 1 113 ? 7.361 5.413 -18.845 1.00 94.69 113 ILE A N 1
ATOM 923 C CA . ILE A 1 113 ? 8.455 4.778 -18.115 1.00 94.69 113 ILE A CA 1
ATOM 924 C C . ILE A 1 113 ? 9.183 3.755 -18.979 1.00 94.69 113 ILE A C 1
ATOM 926 O O . ILE A 1 113 ? 8.597 3.151 -19.871 1.00 94.69 113 ILE A O 1
ATOM 930 N N . ARG A 1 114 ? 10.451 3.500 -18.658 1.00 95.06 114 ARG A N 1
ATOM 931 C CA . ARG A 1 114 ? 11.201 2.338 -19.160 1.00 95.06 114 ARG A CA 1
ATOM 932 C C . ARG A 1 114 ? 12.085 1.752 -18.069 1.00 95.06 114 ARG A C 1
ATOM 934 O O . ARG A 1 114 ? 12.505 2.478 -17.171 1.00 95.06 114 ARG A O 1
ATOM 941 N N . LEU A 1 115 ? 12.421 0.471 -18.172 1.00 94.31 115 LEU A N 1
ATOM 942 C CA . LEU A 1 115 ? 13.458 -0.125 -17.328 1.00 94.31 115 LEU A CA 1
ATOM 943 C C . LEU A 1 115 ? 14.841 0.429 -17.697 1.00 94.31 115 LEU A C 1
ATOM 945 O O . LEU A 1 115 ? 15.124 0.743 -18.856 1.00 94.31 115 LEU A O 1
ATOM 949 N N . SER A 1 116 ? 15.698 0.567 -16.690 1.00 92.62 116 SER A N 1
ATOM 950 C CA . SER A 1 116 ? 17.111 0.884 -16.869 1.00 92.62 116 SER A CA 1
ATOM 951 C C . SER A 1 116 ? 17.834 -0.280 -17.544 1.00 92.62 116 SER A C 1
ATOM 953 O O . SER A 1 116 ? 17.577 -1.440 -17.237 1.00 92.62 116 SER A O 1
ATOM 955 N N . SER A 1 117 ? 18.798 0.020 -18.413 1.00 90.12 117 SER A N 1
ATOM 956 C CA . SER A 1 117 ? 19.679 -0.983 -19.025 1.00 90.12 117 SER A CA 1
ATOM 957 C C . SER A 1 117 ? 20.781 -1.484 -18.079 1.00 90.12 117 SER A C 1
ATOM 959 O O . SER A 1 117 ? 21.638 -2.266 -18.484 1.00 90.12 117 SER A O 1
ATOM 961 N N . SER A 1 118 ? 20.800 -1.029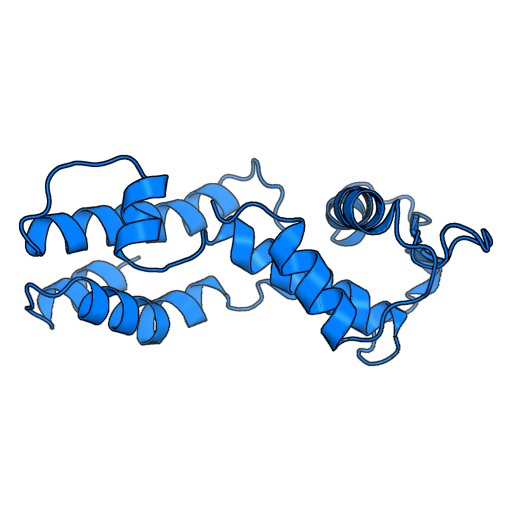 -16.821 1.00 89.31 118 SER A N 1
ATOM 962 C CA . SER A 1 118 ? 21.826 -1.412 -15.855 1.00 89.31 118 SER A CA 1
ATOM 963 C C . SER A 1 118 ? 21.620 -2.846 -15.346 1.00 89.31 118 SER A C 1
ATOM 965 O O . SER A 1 118 ? 20.644 -3.092 -14.634 1.00 89.31 118 SER A O 1
ATOM 967 N N . PRO A 1 119 ? 22.572 -3.772 -15.571 1.00 87.19 119 PRO A N 1
ATOM 968 C CA . PRO A 1 119 ? 22.465 -5.136 -15.050 1.00 87.19 119 PRO A CA 1
ATOM 969 C C . PRO A 1 119 ? 22.548 -5.185 -13.518 1.00 87.19 119 PRO A C 1
ATOM 971 O O . PRO A 1 119 ? 22.031 -6.105 -12.899 1.00 87.19 119 PRO A O 1
ATOM 974 N N . ARG A 1 120 ? 23.169 -4.175 -12.889 1.00 89.75 120 ARG A N 1
ATOM 975 C CA . ARG A 1 120 ? 23.289 -4.062 -11.425 1.00 89.75 120 ARG A CA 1
ATOM 976 C C . ARG A 1 120 ? 22.009 -3.572 -10.748 1.00 89.75 120 ARG A C 1
ATOM 978 O O . ARG A 1 120 ? 21.892 -3.700 -9.535 1.00 89.75 120 ARG A O 1
ATOM 985 N N . ARG A 1 121 ? 21.097 -2.954 -11.505 1.00 91.06 121 ARG A N 1
ATOM 986 C CA . ARG A 1 121 ? 19.849 -2.363 -11.001 1.00 91.06 121 ARG A CA 1
ATOM 987 C C . ARG A 1 121 ? 18.693 -2.646 -11.966 1.00 91.06 121 ARG A C 1
ATOM 989 O O . ARG A 1 121 ? 18.130 -1.712 -12.545 1.00 91.06 121 ARG A O 1
ATOM 996 N N . PRO A 1 122 ? 18.328 -3.926 -12.142 1.00 92.88 122 PRO A N 1
ATOM 997 C CA . PRO A 1 122 ? 17.397 -4.354 -13.184 1.00 92.88 122 PRO A CA 1
ATOM 998 C C . PRO A 1 122 ? 15.967 -3.843 -12.979 1.00 92.88 122 PRO A C 1
ATOM 1000 O O . PRO A 1 122 ? 15.201 -3.794 -13.931 1.00 92.88 122 PRO A O 1
ATOM 1003 N N . MET A 1 123 ? 15.593 -3.455 -11.755 1.00 95.12 123 MET A N 1
ATOM 1004 C CA . MET A 1 123 ? 14.257 -2.930 -11.443 1.00 95.12 123 MET A CA 1
ATOM 1005 C C . MET A 1 123 ? 14.187 -1.398 -11.438 1.00 95.12 123 MET A C 1
ATOM 1007 O O . MET A 1 123 ? 13.109 -0.846 -11.233 1.00 95.12 123 MET A O 1
ATOM 1011 N N . THR A 1 124 ? 15.301 -0.684 -11.637 1.00 96.19 124 THR A N 1
ATOM 1012 C CA . THR A 1 124 ? 15.268 0.784 -11.709 1.00 96.19 124 THR A CA 1
ATOM 1013 C C . THR A 1 124 ? 14.511 1.235 -12.952 1.00 96.19 124 THR A C 1
ATOM 1015 O O . THR A 1 124 ? 14.745 0.735 -14.051 1.00 96.19 124 THR A O 1
ATOM 1018 N N . LEU A 1 125 ? 13.640 2.222 -12.777 1.00 96.12 125 LEU A N 1
ATOM 1019 C CA . LEU A 1 125 ? 12.834 2.803 -13.839 1.00 96.12 125 LEU A CA 1
ATOM 1020 C C . LEU A 1 125 ? 13.308 4.213 -14.179 1.00 96.12 125 LEU A C 1
ATOM 1022 O O . LEU A 1 125 ? 13.640 5.013 -13.304 1.00 96.12 125 LEU A O 1
ATOM 1026 N N . ILE A 1 126 ? 13.288 4.525 -15.466 1.00 95.00 126 ILE A N 1
ATOM 1027 C CA . ILE A 1 126 ? 13.571 5.846 -16.015 1.00 95.00 126 ILE A CA 1
ATOM 1028 C C . ILE A 1 126 ? 12.236 6.484 -16.381 1.00 95.00 126 ILE A C 1
ATOM 1030 O O . ILE A 1 126 ? 11.436 5.884 -17.101 1.00 95.00 126 ILE A O 1
ATOM 1034 N N . TYR A 1 127 ? 12.013 7.698 -15.886 1.00 94.31 127 TYR A N 1
ATOM 1035 C CA . TYR A 1 127 ? 10.852 8.504 -16.235 1.00 94.31 127 TYR A CA 1
ATOM 1036 C C . TYR A 1 127 ? 11.053 9.174 -17.597 1.00 94.31 127 TYR A C 1
ATOM 1038 O O . TYR A 1 127 ? 12.116 9.738 -17.849 1.00 94.31 127 TYR A O 1
ATOM 1046 N N . LEU A 1 128 ? 10.052 9.082 -18.473 1.00 92.38 128 LEU A N 1
ATOM 1047 C CA . LEU A 1 128 ? 10.121 9.565 -19.857 1.00 92.38 128 LEU A CA 1
ATOM 1048 C C . LEU A 1 128 ? 9.087 10.648 -20.174 1.00 92.38 128 LEU A C 1
ATOM 1050 O O . LEU A 1 128 ? 9.275 11.412 -21.117 1.00 92.38 128 LEU A O 1
ATOM 1054 N N . SER A 1 129 ? 7.989 10.710 -19.418 1.00 87.50 129 SER A N 1
ATOM 1055 C CA . SER A 1 129 ? 6.912 11.656 -19.707 1.00 87.50 129 SER A CA 1
ATOM 1056 C C . SER A 1 129 ? 7.320 13.093 -19.344 1.00 87.50 129 SER A C 1
ATOM 1058 O O . SER A 1 129 ? 7.920 13.308 -18.293 1.00 87.50 129 SER A O 1
ATOM 1060 N N . PRO A 1 130 ? 6.952 14.098 -20.161 1.00 80.31 130 PRO A N 1
ATOM 1061 C CA . PRO A 1 130 ? 7.202 15.506 -19.847 1.00 80.31 130 PRO A CA 1
ATOM 1062 C C . PRO A 1 130 ? 6.270 16.054 -18.753 1.00 80.31 130 PRO A C 1
ATOM 1064 O O . PRO A 1 130 ? 6.477 17.158 -18.256 1.00 80.31 130 PRO A O 1
ATOM 1067 N N . LEU A 1 131 ? 5.220 15.313 -18.388 1.00 80.62 131 LEU A N 1
ATOM 1068 C CA . LEU A 1 131 ? 4.258 15.733 -17.373 1.00 80.62 131 LEU A CA 1
ATOM 1069 C C . LEU A 1 131 ? 4.900 15.662 -15.983 1.00 80.62 131 LEU A C 1
ATOM 1071 O O . LEU A 1 131 ? 5.586 14.699 -15.666 1.00 80.62 131 LEU A O 1
ATOM 1075 N N . SER A 1 132 ? 4.665 16.642 -15.119 1.00 75.44 132 SER A N 1
ATOM 1076 C CA . SER A 1 132 ? 5.214 16.644 -13.753 1.00 75.44 132 SER A CA 1
ATOM 1077 C C . SER A 1 132 ? 4.213 16.191 -12.686 1.00 75.44 132 SER A C 1
ATOM 1079 O O . SER A 1 132 ? 4.624 15.838 -11.582 1.00 75.44 132 SER A O 1
ATOM 1081 N N . ASP A 1 133 ? 2.921 16.134 -13.016 1.00 81.81 133 ASP A N 1
ATOM 1082 C CA . ASP A 1 133 ? 1.834 15.845 -12.075 1.00 81.81 133 ASP A CA 1
ATOM 1083 C C . ASP A 1 133 ? 1.010 14.632 -12.530 1.00 81.81 133 ASP A C 1
ATOM 1085 O O . ASP A 1 133 ? -0.075 14.751 -13.099 1.00 81.81 133 ASP A O 1
ATOM 1089 N N . ASN A 1 134 ? 1.568 13.432 -12.365 1.00 85.62 134 ASN A N 1
ATOM 1090 C CA . ASN A 1 134 ? 0.860 12.189 -12.654 1.00 85.62 134 ASN A CA 1
ATOM 1091 C C . ASN A 1 134 ? 1.294 11.064 -11.703 1.00 85.62 134 ASN A C 1
ATOM 1093 O O . ASN A 1 134 ? 2.208 11.205 -10.896 1.00 85.62 134 ASN A O 1
ATOM 1097 N N . PHE A 1 135 ? 0.631 9.911 -11.806 1.00 88.62 135 PHE A N 1
ATOM 1098 C CA . PHE A 1 135 ? 0.946 8.727 -11.003 1.00 88.62 135 PHE A CA 1
ATOM 1099 C C . PHE A 1 135 ? 2.444 8.375 -11.014 1.00 88.62 135 PHE A C 1
ATOM 1101 O O . PHE A 1 135 ? 3.040 8.122 -9.968 1.00 88.62 135 PHE A O 1
ATOM 1108 N N . PHE A 1 136 ? 3.061 8.381 -12.193 1.00 90.75 136 PHE A N 1
ATOM 1109 C CA . PHE A 1 136 ? 4.453 7.994 -12.368 1.00 90.75 136 PHE A CA 1
ATOM 1110 C C . PHE A 1 136 ? 5.403 8.996 -11.708 1.00 90.75 136 PHE A C 1
ATOM 1112 O O . PHE A 1 136 ? 6.299 8.562 -10.986 1.00 90.75 136 PHE A O 1
ATOM 1119 N N . SER A 1 137 ? 5.182 10.305 -11.864 1.00 88.44 137 SER A N 1
ATOM 1120 C CA . SER A 1 137 ? 6.055 11.328 -11.274 1.00 88.44 137 SER A CA 1
ATOM 1121 C C . SER A 1 137 ? 6.120 11.242 -9.744 1.0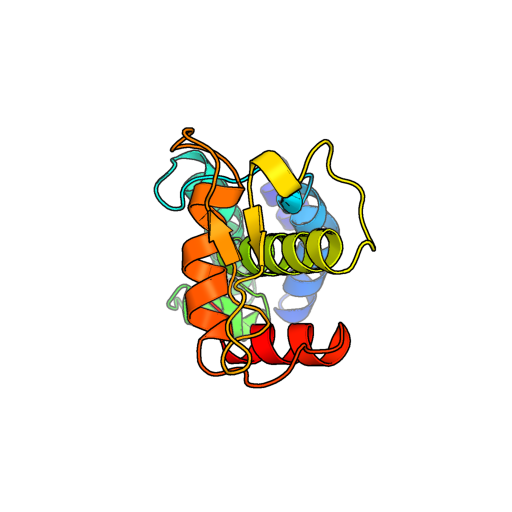0 88.44 137 SER A C 1
ATOM 1123 O O . SER A 1 137 ? 7.190 11.439 -9.168 1.00 88.44 137 SER A O 1
ATOM 1125 N N . PHE A 1 138 ? 5.022 10.861 -9.080 1.00 87.38 138 PHE A N 1
ATOM 1126 C CA . PHE A 1 138 ? 4.997 10.663 -7.626 1.00 87.38 138 PHE A CA 1
ATOM 1127 C C . PHE A 1 138 ? 5.584 9.324 -7.171 1.00 87.38 138 PHE A C 1
ATOM 1129 O O . PHE A 1 138 ? 6.267 9.267 -6.147 1.00 87.38 138 PHE A O 1
ATOM 1136 N N . ILE A 1 139 ? 5.300 8.237 -7.892 1.00 91.25 139 ILE A N 1
ATOM 1137 C CA . ILE A 1 139 ? 5.614 6.878 -7.427 1.00 91.25 139 ILE A CA 1
ATOM 1138 C C . ILE A 1 139 ? 7.022 6.434 -7.828 1.00 91.25 139 ILE A C 1
ATOM 1140 O O . ILE A 1 139 ? 7.669 5.723 -7.060 1.00 91.25 139 ILE A O 1
ATOM 1144 N N . LEU A 1 140 ? 7.539 6.875 -8.978 1.00 93.19 140 LEU A N 1
ATOM 1145 C CA . LEU A 1 140 ? 8.862 6.476 -9.476 1.00 93.19 140 LEU A CA 1
ATOM 1146 C C . LEU A 1 140 ? 10.022 6.797 -8.533 1.00 93.19 140 LEU A C 1
ATOM 1148 O O . LEU A 1 140 ? 10.858 5.912 -8.339 1.00 93.19 140 LEU A O 1
ATOM 1152 N N . PRO A 1 141 ? 10.112 7.998 -7.925 1.00 93.00 141 PRO A N 1
ATOM 1153 C CA . PRO A 1 141 ? 11.184 8.286 -6.977 1.00 93.00 141 PRO A CA 1
ATOM 1154 C C . PRO A 1 141 ? 11.174 7.320 -5.789 1.00 93.00 141 PRO A C 1
ATOM 1156 O O . PRO A 1 141 ? 12.225 6.831 -5.379 1.00 93.00 141 PRO A O 1
ATOM 1159 N N . ILE A 1 142 ? 9.982 6.992 -5.279 1.00 93.88 142 ILE A N 1
ATOM 1160 C CA . ILE A 1 142 ? 9.806 6.066 -4.155 1.00 93.88 142 ILE A CA 1
ATOM 1161 C C . ILE A 1 142 ? 10.174 4.642 -4.580 1.00 93.88 142 ILE A C 1
ATOM 1163 O O . ILE A 1 142 ? 10.932 3.971 -3.885 1.00 93.88 142 ILE A O 1
ATOM 1167 N N . TRP A 1 143 ? 9.692 4.199 -5.743 1.00 95.81 143 TRP A N 1
ATOM 1168 C CA . TRP A 1 143 ? 10.047 2.908 -6.326 1.00 95.81 143 TRP A CA 1
ATOM 1169 C C . TRP A 1 143 ? 11.565 2.753 -6.449 1.00 95.81 143 TRP A C 1
ATOM 1171 O O . TRP A 1 143 ? 12.133 1.802 -5.916 1.00 95.81 143 TRP A O 1
ATOM 1181 N N . ASN A 1 144 ? 12.228 3.713 -7.100 1.00 96.31 144 ASN A N 1
ATOM 1182 C CA . ASN A 1 144 ? 13.668 3.678 -7.348 1.00 96.31 144 ASN A CA 1
ATOM 1183 C C . ASN A 1 144 ? 14.486 3.702 -6.053 1.00 96.31 144 ASN A C 1
ATOM 1185 O O . ASN A 1 144 ? 15.525 3.051 -6.000 1.00 96.31 144 ASN A O 1
ATOM 1189 N N . ALA A 1 145 ? 14.019 4.402 -5.014 1.00 95.56 145 ALA A N 1
ATOM 1190 C CA . ALA A 1 145 ? 14.652 4.375 -3.698 1.00 95.56 145 ALA A CA 1
ATOM 1191 C C . ALA A 1 145 ? 14.559 2.985 -3.043 1.00 95.56 145 ALA A C 1
ATOM 1193 O O . ALA A 1 145 ? 15.551 2.498 -2.506 1.00 95.56 145 ALA A O 1
ATOM 1194 N N . ILE A 1 146 ? 13.399 2.323 -3.137 1.00 95.44 146 ILE A N 1
ATOM 1195 C CA . ILE A 1 146 ? 13.177 0.984 -2.567 1.00 95.44 146 ILE A CA 1
ATOM 1196 C C . ILE A 1 146 ? 14.016 -0.076 -3.293 1.00 95.44 146 ILE A C 1
ATOM 1198 O O . ILE A 1 146 ? 14.633 -0.924 -2.651 1.00 95.44 146 ILE A O 1
ATOM 1202 N N . VAL A 1 147 ? 14.075 -0.029 -4.628 1.00 95.56 147 VAL A N 1
ATOM 1203 C CA . VAL A 1 147 ? 14.778 -1.049 -5.431 1.00 95.56 147 VAL A CA 1
ATOM 1204 C C . VAL A 1 147 ? 16.258 -0.735 -5.680 1.00 95.56 147 VAL A C 1
ATOM 1206 O O . VAL A 1 147 ? 16.926 -1.476 -6.398 1.00 95.56 147 VAL A O 1
ATOM 1209 N N . ALA A 1 148 ? 16.800 0.345 -5.107 1.00 92.75 148 ALA A N 1
ATOM 1210 C CA . ALA A 1 148 ? 18.156 0.830 -5.397 1.00 92.75 148 ALA A CA 1
ATOM 1211 C C . ALA A 1 148 ? 19.262 -0.219 -5.167 1.00 92.75 148 ALA A C 1
ATOM 1213 O O . ALA A 1 148 ? 20.273 -0.215 -5.878 1.00 92.75 148 ALA A O 1
ATOM 1214 N N . ASN A 1 149 ? 19.048 -1.102 -4.186 1.00 89.88 149 ASN A N 1
ATOM 1215 C CA . ASN A 1 149 ? 19.979 -2.152 -3.763 1.00 89.88 149 ASN A CA 1
ATOM 1216 C C . ASN A 1 149 ? 19.548 -3.559 -4.211 1.00 89.88 149 ASN A C 1
ATOM 1218 O O . ASN A 1 149 ? 20.107 -4.554 -3.757 1.00 89.88 149 ASN A O 1
ATOM 1222 N N . VAL A 1 150 ? 18.546 -3.656 -5.085 1.00 93.56 150 VAL A N 1
ATOM 1223 C CA . VAL A 1 150 ? 18.040 -4.929 -5.597 1.00 93.56 150 VAL A CA 1
ATOM 1224 C C . VAL A 1 150 ? 18.833 -5.314 -6.848 1.00 93.56 150 VAL A C 1
ATOM 1226 O O . VAL A 1 150 ? 18.789 -4.612 -7.858 1.00 93.56 150 VAL A O 1
ATOM 1229 N N . SER A 1 151 ? 19.569 -6.426 -6.775 1.00 92.12 151 SER A N 1
ATOM 1230 C CA . SER A 1 151 ? 20.496 -6.886 -7.824 1.00 92.12 151 SER A CA 1
ATOM 1231 C C . SER A 1 151 ? 19.864 -7.793 -8.884 1.00 92.12 151 SER A C 1
ATOM 1233 O O . SER A 1 151 ? 20.475 -8.031 -9.922 1.00 92.12 151 SER A O 1
ATOM 1235 N N . SER A 1 152 ? 18.650 -8.290 -8.656 1.00 93.56 152 SER A N 1
ATOM 1236 C CA . SER A 1 152 ? 17.921 -9.175 -9.570 1.00 93.56 152 SER A CA 1
ATOM 1237 C C . SER A 1 152 ? 16.467 -8.732 -9.714 1.00 93.56 152 SER A C 1
ATOM 1239 O O . SER A 1 152 ? 15.934 -8.014 -8.874 1.00 93.56 152 SER A O 1
ATOM 1241 N N . PHE A 1 153 ? 15.801 -9.130 -10.797 1.00 93.88 153 PHE A N 1
ATOM 1242 C CA . PHE A 1 153 ? 14.377 -8.843 -10.932 1.00 93.88 153 PHE A CA 1
ATOM 1243 C C . PHE A 1 153 ? 13.580 -9.751 -9.987 1.00 93.88 153 PHE A C 1
ATOM 1245 O O . PHE A 1 153 ? 13.616 -10.973 -10.118 1.00 93.88 153 PHE A O 1
ATOM 1252 N N . LEU A 1 154 ? 12.881 -9.157 -9.019 1.00 96.50 154 LEU A N 1
ATOM 1253 C CA . LEU A 1 154 ? 12.152 -9.903 -7.994 1.00 96.50 154 LEU A CA 1
ATOM 1254 C C . LEU A 1 154 ? 10.858 -10.506 -8.543 1.00 96.50 154 LEU A C 1
ATOM 1256 O O . LEU A 1 154 ? 10.146 -9.878 -9.332 1.00 96.50 154 LEU A O 1
ATOM 1260 N N . SER A 1 155 ? 10.512 -11.696 -8.055 1.00 96.44 155 SER A N 1
ATOM 1261 C CA . SER A 1 155 ? 9.173 -12.275 -8.224 1.00 96.44 155 SER A CA 1
ATOM 1262 C C . SER A 1 155 ? 8.109 -11.475 -7.444 1.00 96.44 155 SER A C 1
ATOM 1264 O O . SER A 1 155 ? 8.462 -10.708 -6.541 1.00 96.44 155 SER A O 1
ATOM 1266 N N . PRO A 1 156 ? 6.803 -11.645 -7.738 1.00 96.12 156 PRO A N 1
ATOM 1267 C CA . PRO A 1 156 ? 5.749 -10.857 -7.095 1.00 96.12 156 PRO A CA 1
ATOM 1268 C C . PRO A 1 156 ? 5.751 -10.954 -5.562 1.00 96.12 156 PRO A C 1
ATOM 1270 O O . PRO A 1 156 ? 5.624 -9.939 -4.881 1.00 96.12 156 PRO A O 1
ATOM 1273 N N . SER A 1 157 ? 5.949 -12.157 -5.013 1.00 96.19 157 SER A N 1
ATOM 1274 C CA . SER A 1 157 ? 5.993 -12.394 -3.564 1.00 96.19 157 SER A CA 1
ATOM 1275 C C . SER A 1 157 ? 7.227 -11.770 -2.911 1.00 96.19 157 SER A C 1
ATOM 1277 O O . SER A 1 157 ? 7.122 -11.137 -1.864 1.00 96.19 157 SER A O 1
ATOM 1279 N N . GLN A 1 158 ? 8.398 -11.888 -3.544 1.00 96.94 158 GLN A N 1
ATOM 1280 C CA . GLN A 1 158 ? 9.627 -11.251 -3.063 1.00 96.94 158 GLN A CA 1
ATOM 1281 C C . GLN A 1 158 ? 9.509 -9.726 -3.057 1.00 96.94 158 GLN A C 1
ATOM 1283 O O . GLN A 1 158 ? 9.961 -9.077 -2.115 1.00 96.94 158 GLN A O 1
ATOM 1288 N N . PHE A 1 159 ? 8.888 -9.154 -4.091 1.00 96.88 159 PHE A N 1
ATOM 1289 C CA . PHE A 1 159 ? 8.648 -7.719 -4.144 1.00 96.88 159 PHE A CA 1
ATOM 1290 C C . PHE A 1 159 ? 7.676 -7.269 -3.047 1.00 96.88 159 PHE A C 1
ATOM 1292 O O . PHE A 1 159 ? 7.931 -6.267 -2.384 1.00 96.88 159 PHE A O 1
ATOM 1299 N N . GLU A 1 160 ? 6.604 -8.022 -2.790 1.00 95.88 160 GLU A N 1
ATOM 1300 C CA . GLU A 1 160 ? 5.686 -7.713 -1.689 1.00 95.88 160 GLU A CA 1
ATOM 1301 C C . GLU A 1 160 ? 6.387 -7.736 -0.320 1.00 95.88 160 GLU A C 1
ATOM 1303 O O . GLU A 1 160 ? 6.227 -6.792 0.458 1.00 95.88 160 GLU A O 1
ATOM 1308 N N . HIS A 1 161 ? 7.229 -8.741 -0.065 1.00 95.94 161 HIS A N 1
ATOM 1309 C CA . HIS A 1 161 ? 8.048 -8.803 1.150 1.00 95.94 161 HIS A CA 1
ATOM 1310 C C . HIS A 1 161 ? 9.031 -7.631 1.267 1.00 95.94 161 HIS A C 1
ATOM 1312 O O . HIS A 1 161 ? 9.204 -7.081 2.357 1.00 95.94 161 HIS A O 1
ATOM 1318 N N . LEU A 1 162 ? 9.646 -7.208 0.157 1.00 95.81 162 LEU A N 1
ATOM 1319 C CA . LEU A 1 162 ? 10.505 -6.024 0.140 1.00 95.81 162 LEU A CA 1
ATOM 1320 C C . LEU A 1 162 ? 9.726 -4.781 0.587 1.00 95.81 162 LEU A C 1
ATOM 1322 O O . LEU A 1 162 ? 10.212 -4.038 1.440 1.00 95.81 162 LEU A O 1
ATOM 1326 N N . LEU A 1 163 ? 8.509 -4.576 0.070 1.00 95.38 163 LEU A N 1
ATOM 1327 C CA . LEU A 1 163 ? 7.678 -3.427 0.444 1.00 95.38 163 LEU A CA 1
ATOM 1328 C C . LEU A 1 163 ? 7.339 -3.404 1.938 1.00 95.38 163 LEU A C 1
ATOM 1330 O O . LEU A 1 163 ? 7.379 -2.333 2.542 1.00 95.38 163 LEU A O 1
ATOM 1334 N N . ASP A 1 164 ? 7.045 -4.564 2.529 1.00 92.81 164 ASP A N 1
ATOM 1335 C CA . ASP A 1 164 ? 6.743 -4.672 3.963 1.00 92.81 164 ASP A CA 1
ATOM 1336 C C . ASP A 1 164 ? 7.934 -4.286 4.851 1.00 92.81 164 ASP A C 1
ATOM 1338 O O . ASP A 1 164 ? 7.737 -3.778 5.954 1.00 92.81 164 ASP A O 1
ATOM 1342 N N . SER A 1 165 ? 9.163 -4.484 4.364 1.00 91.69 165 SER A N 1
ATOM 1343 C CA . SER A 1 165 ? 10.386 -4.075 5.067 1.00 91.69 165 SER A CA 1
ATOM 1344 C C . SER A 1 165 ? 10.798 -2.621 4.800 1.00 91.69 165 SER A C 1
ATOM 1346 O O . SER A 1 165 ? 11.384 -1.975 5.667 1.00 91.69 165 SER A O 1
ATOM 1348 N N . ALA A 1 166 ? 10.499 -2.098 3.608 1.00 91.44 166 ALA A N 1
ATOM 1349 C CA . ALA A 1 166 ? 11.032 -0.823 3.132 1.00 91.44 166 ALA A CA 1
ATOM 1350 C C . ALA A 1 166 ? 10.157 0.391 3.483 1.00 91.44 166 ALA A C 1
ATOM 1352 O O . ALA A 1 166 ? 10.653 1.518 3.513 1.00 91.44 166 ALA A O 1
ATOM 1353 N N . ILE A 1 167 ? 8.856 0.195 3.723 1.00 90.56 167 ILE A N 1
ATOM 1354 C CA . ILE A 1 167 ? 7.910 1.292 3.966 1.00 90.56 167 ILE A CA 1
ATOM 1355 C C . ILE A 1 167 ? 7.497 1.314 5.437 1.00 90.56 167 ILE A C 1
ATOM 1357 O O . ILE A 1 167 ? 7.086 0.309 6.010 1.00 90.56 167 ILE A O 1
ATOM 1361 N N . THR A 1 168 ? 7.549 2.494 6.059 1.00 85.12 168 THR A N 1
ATOM 1362 C CA . THR A 1 168 ? 7.141 2.661 7.457 1.00 85.12 168 THR A CA 1
ATOM 1363 C C . THR A 1 168 ? 5.642 2.441 7.642 1.00 85.12 168 THR A C 1
ATOM 1365 O O . THR A 1 168 ? 4.814 2.979 6.906 1.00 85.12 168 THR A O 1
ATOM 1368 N N . ARG A 1 169 ? 5.282 1.717 8.706 1.00 77.56 169 ARG A N 1
ATOM 1369 C CA . ARG A 1 169 ? 3.895 1.376 9.064 1.00 77.56 169 ARG A CA 1
ATOM 1370 C C . ARG A 1 169 ? 2.959 2.589 9.236 1.00 77.56 169 ARG A C 1
ATOM 1372 O O . ARG A 1 169 ? 1.744 2.449 9.048 1.00 77.56 169 ARG A O 1
ATOM 1379 N N . PHE A 1 170 ? 3.510 3.748 9.611 1.00 71.50 170 PHE A N 1
ATOM 1380 C CA . PHE A 1 170 ? 2.788 4.972 9.980 1.00 71.50 170 PHE A CA 1
ATOM 1381 C C . PHE A 1 170 ? 3.181 6.135 9.077 1.00 71.50 170 PHE A C 1
ATOM 1383 O O . PHE A 1 170 ? 4.393 6.352 8.864 1.00 71.50 170 PHE A O 1
#

Secondary structure (DSSP, 8-state):
-THHHHHHHH---S-HHHHHHHIIIIIHHHHHTTTTT----TTSHHHHHHHHHHHHHHHHHHHHTTPPP--HHHHHHHHT---HHHHHHHHHHHHHHHHHTTSS--TTGGGTEEE-S-TT-TT-EEE--S-SSSHHHHHHHHHHHHTTT--SPPPHHHHHHHHHHHS---

pLDDT: mean 90.59, std 7.17, range [52.0, 96.94]

Radius of gyration: 18.69 Å; chains: 1; bounding box: 48×31×52 Å

Organism: Caenorhabditis remanei (NCBI:txid31234)

Sequence (170 aa):
MKNLSQILKSFKSNNPAFYSFLFKTYVLPILEYASVIFCLAPSSSLSRLLESTLRTYSRKTLQRCNIAFSSYSHRLELLSIYSIRHRRLKAQLLHLYKFIAGASHFPNLNSFIRLSSSPRRPMTLIYLSPLSDNFFSFILPIWNAIVANVSSFLSPSQFEHLLDSAITRF